Protein AF-A0A934XY94-F1 (afdb_monomer_lite)

Structure (mmCIF, N/CA/C/O backbone):
data_AF-A0A934XY94-F1
#
_entry.id   AF-A0A934XY94-F1
#
loop_
_atom_site.group_PDB
_atom_site.id
_atom_site.type_symbol
_atom_site.label_atom_id
_atom_site.label_alt_id
_atom_site.label_comp_id
_atom_site.label_asym_id
_atom_site.label_entity_id
_atom_site.label_seq_id
_atom_site.pdbx_PDB_ins_code
_atom_site.Cartn_x
_atom_site.Cartn_y
_atom_site.Cartn_z
_atom_site.occupancy
_atom_site.B_iso_or_equiv
_atom_site.auth_seq_id
_atom_site.auth_comp_id
_atom_site.auth_asym_id
_atom_site.auth_atom_id
_atom_site.pdbx_PDB_model_num
ATOM 1 N N . MET A 1 1 ? 2.618 6.831 31.307 1.00 30.91 1 MET A N 1
ATOM 2 C CA . MET A 1 1 ? 2.226 5.485 30.845 1.00 30.91 1 MET A CA 1
ATOM 3 C C . MET A 1 1 ? 1.557 5.634 29.493 1.00 30.91 1 MET A C 1
ATOM 5 O O . MET A 1 1 ? 0.391 6.001 29.457 1.00 30.91 1 MET A O 1
ATOM 9 N N . ALA A 1 2 ? 2.284 5.423 28.401 1.00 33.81 2 ALA A N 1
ATOM 10 C CA . ALA A 1 2 ? 1.682 5.299 27.081 1.00 33.81 2 ALA A CA 1
ATOM 11 C C . ALA A 1 2 ? 1.850 3.840 26.670 1.00 33.81 2 ALA A C 1
ATOM 13 O O . ALA A 1 2 ? 2.819 3.474 26.025 1.00 33.81 2 ALA A O 1
ATOM 14 N N . VAL A 1 3 ? 0.922 2.983 27.099 1.00 37.09 3 VAL A N 1
ATOM 15 C CA . VAL A 1 3 ? 0.791 1.678 26.456 1.00 37.09 3 VAL A CA 1
ATOM 16 C C . VAL A 1 3 ? 0.271 2.017 25.065 1.00 37.09 3 VAL A C 1
ATOM 18 O O . VAL A 1 3 ? -0.919 2.283 24.915 1.00 37.09 3 VAL A O 1
ATOM 21 N N . ALA A 1 4 ? 1.158 2.154 24.078 1.00 46.59 4 ALA A N 1
ATOM 22 C CA . ALA A 1 4 ? 0.755 2.341 22.692 1.00 46.59 4 ALA A CA 1
ATOM 23 C C . ALA A 1 4 ? 0.036 1.052 22.279 1.00 46.59 4 ALA A C 1
ATOM 25 O O . ALA A 1 4 ? 0.611 0.021 21.946 1.00 46.59 4 ALA A O 1
ATOM 26 N N . ALA A 1 5 ? -1.267 1.055 22.501 1.00 55.81 5 ALA A N 1
ATOM 27 C CA . ALA A 1 5 ? -2.017 -0.167 22.503 1.00 55.81 5 ALA A CA 1
ATOM 28 C C . ALA A 1 5 ? -2.301 -0.562 21.061 1.00 55.81 5 ALA A C 1
ATOM 30 O O . ALA A 1 5 ? -2.914 0.185 20.294 1.00 55.81 5 ALA A O 1
ATOM 31 N N . LEU A 1 6 ? -1.796 -1.745 20.714 1.00 59.31 6 LEU A N 1
ATOM 32 C CA . LEU A 1 6 ? -1.949 -2.357 19.405 1.00 59.31 6 LEU A CA 1
ATOM 33 C C . LEU A 1 6 ? -3.412 -2.251 18.947 1.00 59.31 6 LEU A C 1
ATOM 35 O O . LEU A 1 6 ? -4.323 -2.507 19.746 1.00 59.31 6 LEU A O 1
ATOM 39 N N . PRO A 1 7 ? -3.659 -1.868 17.683 1.00 68.38 7 PRO A N 1
ATOM 40 C CA . PRO A 1 7 ? -5.012 -1.687 17.192 1.00 68.38 7 PRO A CA 1
ATOM 41 C C . PRO A 1 7 ? -5.803 -2.987 17.349 1.00 68.38 7 PRO A C 1
ATOM 43 O O . PRO A 1 7 ? -5.347 -4.070 16.970 1.00 68.38 7 PRO A O 1
ATOM 46 N N . ARG A 1 8 ? -7.025 -2.887 17.882 1.00 81.88 8 ARG A N 1
ATOM 47 C CA . ARG A 1 8 ? -7.972 -4.000 17.856 1.00 81.88 8 ARG A CA 1
ATOM 48 C C . ARG A 1 8 ? -8.340 -4.251 16.399 1.00 81.88 8 ARG A C 1
ATOM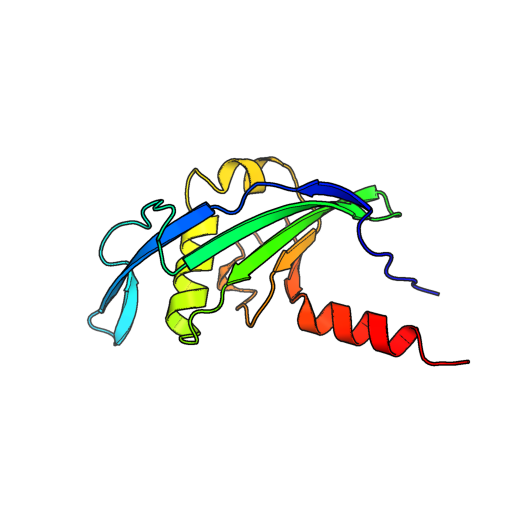 50 O O . ARG A 1 8 ? -8.993 -3.416 15.775 1.00 81.88 8 ARG A O 1
ATOM 57 N N . VAL A 1 9 ? -7.936 -5.406 15.880 1.00 84.19 9 VAL A N 1
ATOM 58 C CA . VAL A 1 9 ? -8.248 -5.826 14.512 1.00 84.19 9 VAL A CA 1
ATOM 59 C C . VAL A 1 9 ? -9.756 -6.015 14.351 1.00 84.19 9 VAL A C 1
ATOM 61 O O . VAL A 1 9 ? -10.394 -6.697 15.151 1.00 84.19 9 VAL A O 1
ATOM 64 N N . GLN A 1 10 ? -10.313 -5.412 13.305 1.00 84.81 10 GLN A N 1
ATOM 65 C CA . GLN A 1 10 ? -11.732 -5.494 12.953 1.00 84.81 10 GLN A CA 1
ATOM 66 C C . GLN A 1 10 ? -11.946 -6.274 11.660 1.00 84.81 10 GLN A C 1
ATOM 68 O O . GLN A 1 10 ? -12.863 -7.086 11.573 1.00 84.81 10 GLN A O 1
ATOM 73 N N . HIS A 1 11 ? -11.096 -6.054 10.659 1.00 84.88 11 HIS A N 1
ATOM 74 C CA . HIS A 1 11 ? -11.196 -6.744 9.382 1.00 84.88 11 HIS A CA 1
ATOM 75 C C . HIS A 1 11 ? -9.812 -6.993 8.791 1.00 84.88 11 HIS A C 1
ATOM 77 O O . HIS A 1 11 ? -8.920 -6.149 8.862 1.00 84.88 11 HIS A O 1
ATOM 83 N N . ILE A 1 12 ? -9.645 -8.167 8.187 1.00 87.06 12 ILE A N 1
ATOM 84 C CA . ILE A 1 12 ? -8.428 -8.563 7.488 1.00 87.06 12 ILE A CA 1
ATOM 85 C C . ILE A 1 12 ? -8.816 -8.920 6.058 1.00 87.06 12 ILE A C 1
ATOM 87 O O . ILE A 1 12 ? -9.514 -9.907 5.831 1.00 87.06 12 ILE A O 1
ATOM 91 N N . ALA A 1 13 ? -8.331 -8.149 5.089 1.00 87.56 13 ALA A N 1
ATOM 92 C CA . ALA A 1 13 ? -8.570 -8.441 3.684 1.00 87.56 13 ALA A CA 1
ATOM 93 C C . ALA A 1 13 ? -7.767 -9.669 3.215 1.00 87.56 13 ALA A C 1
ATOM 95 O O . ALA A 1 13 ? -6.745 -10.047 3.803 1.00 87.56 13 ALA A O 1
ATOM 96 N N . ALA A 1 14 ? -8.215 -10.283 2.119 1.00 88.12 14 ALA A N 1
ATOM 97 C CA . ALA A 1 14 ? -7.398 -11.240 1.382 1.00 88.12 14 ALA A CA 1
ATOM 98 C C . ALA A 1 14 ? -6.200 -10.520 0.725 1.00 88.12 14 ALA A C 1
ATOM 100 O O . ALA A 1 14 ? -6.347 -9.366 0.308 1.00 88.12 14 ALA A O 1
ATOM 101 N N . PRO A 1 15 ? -5.028 -11.170 0.609 1.00 89.56 15 PRO A N 1
ATOM 102 C CA . PRO A 1 15 ? -3.913 -10.630 -0.159 1.00 89.56 15 PRO A CA 1
ATOM 103 C C . PRO A 1 15 ? -4.315 -10.351 -1.608 1.00 89.56 15 PRO A C 1
ATOM 105 O O . PRO A 1 15 ? -5.015 -11.144 -2.239 1.00 89.56 15 PRO A O 1
ATOM 108 N N . ARG A 1 16 ? -3.840 -9.232 -2.147 1.00 91.31 16 ARG A N 1
ATOM 109 C CA . ARG A 1 16 ? -4.022 -8.844 -3.545 1.00 91.31 16 ARG A CA 1
ATOM 110 C C . ARG A 1 16 ? -2.656 -8.724 -4.192 1.00 91.31 16 ARG A C 1
ATOM 112 O O . ARG A 1 16 ? -1.846 -7.921 -3.737 1.00 91.31 16 ARG A O 1
ATOM 119 N N . GLY A 1 17 ? -2.416 -9.533 -5.217 1.00 92.00 17 GLY A N 1
ATOM 120 C CA . GLY A 1 17 ? -1.180 -9.505 -5.990 1.00 92.00 17 GLY A CA 1
ATOM 121 C C . GLY A 1 17 ? -1.222 -8.488 -7.129 1.00 92.00 17 GLY A C 1
ATOM 122 O O . GLY A 1 17 ? -2.296 -8.129 -7.628 1.00 92.00 17 GLY A O 1
ATOM 123 N N . PHE A 1 18 ? -0.043 -8.031 -7.533 1.00 93.44 18 PHE A N 1
ATOM 124 C CA . PHE A 1 18 ? 0.166 -7.028 -8.558 1.00 93.44 18 PHE A CA 1
ATOM 125 C C . PHE A 1 18 ? 1.431 -7.303 -9.366 1.00 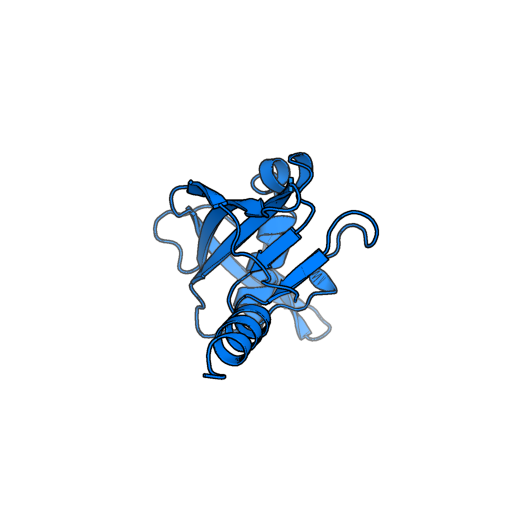93.44 18 PHE A C 1
ATOM 127 O O . PHE A 1 18 ? 2.438 -7.802 -8.860 1.00 93.44 18 PHE A O 1
ATOM 134 N N . VAL A 1 19 ? 1.373 -6.905 -10.632 1.00 94.75 19 VAL A N 1
ATOM 135 C CA . VAL A 1 19 ? 2.516 -6.851 -11.534 1.00 94.75 19 VAL A CA 1
ATOM 136 C C . VAL A 1 19 ? 2.719 -5.415 -12.003 1.00 94.75 19 VAL A C 1
ATOM 138 O O . VAL A 1 19 ? 1.765 -4.690 -12.314 1.00 94.75 19 VAL A O 1
ATOM 141 N N . ALA A 1 20 ? 3.984 -5.019 -12.037 1.00 94.25 20 ALA A N 1
ATOM 142 C CA . ALA A 1 20 ? 4.455 -3.735 -12.512 1.00 94.25 20 ALA A CA 1
ATOM 143 C C . ALA A 1 20 ? 5.615 -3.962 -13.481 1.00 94.25 20 ALA A C 1
ATOM 145 O O . ALA A 1 20 ? 6.407 -4.889 -13.319 1.00 94.25 20 ALA A O 1
ATOM 146 N N . GLU A 1 21 ? 5.683 -3.106 -14.490 1.00 95.50 21 GLU A N 1
ATOM 147 C CA . GLU A 1 21 ? 6.840 -2.968 -15.362 1.00 95.50 21 GLU A CA 1
ATOM 148 C C . GLU A 1 21 ? 7.476 -1.615 -15.052 1.00 95.50 21 GLU A C 1
ATOM 150 O O . GLU A 1 21 ? 6.764 -0.667 -14.713 1.00 95.50 21 GLU A O 1
ATOM 155 N N . PHE A 1 22 ? 8.796 -1.521 -15.173 1.00 95.56 22 PHE A N 1
ATOM 156 C CA . PHE A 1 22 ? 9.552 -0.339 -14.772 1.00 95.56 22 PHE A CA 1
ATOM 157 C C . PHE A 1 22 ? 10.377 0.207 -15.929 1.00 95.56 22 PHE A C 1
ATOM 159 O O . PHE A 1 22 ? 10.849 -0.541 -16.787 1.00 95.56 22 PHE A O 1
ATOM 166 N N . GLU A 1 23 ? 10.580 1.514 -15.922 1.00 96.19 23 GLU A N 1
ATOM 167 C CA . GLU A 1 23 ? 11.528 2.202 -16.788 1.00 96.19 23 GLU A CA 1
ATOM 168 C C . GLU A 1 23 ? 12.195 3.348 -16.025 1.00 96.19 23 GLU A C 1
ATOM 170 O O . GLU A 1 23 ? 11.737 3.737 -14.950 1.00 96.19 23 GLU A O 1
ATOM 175 N N . ARG A 1 24 ? 13.300 3.865 -16.565 1.00 94.69 24 ARG A N 1
ATOM 176 C CA . ARG A 1 24 ? 13.928 5.085 -16.057 1.00 94.69 24 ARG A CA 1
ATOM 177 C C . ARG A 1 24 ? 13.673 6.220 -17.035 1.00 94.69 24 ARG A C 1
ATOM 179 O O . ARG A 1 24 ? 13.786 6.017 -18.244 1.00 94.69 24 ARG A O 1
ATOM 186 N N . ASP A 1 25 ? 13.316 7.386 -16.514 1.00 92.12 25 ASP A N 1
ATOM 187 C CA . ASP A 1 25 ? 13.149 8.584 -17.331 1.00 92.12 25 ASP A CA 1
ATOM 188 C C . ASP A 1 25 ? 14.505 9.155 -17.799 1.00 92.12 25 ASP A C 1
ATOM 190 O O . ASP A 1 25 ? 15.575 8.607 -17.517 1.00 92.12 25 ASP A O 1
ATOM 194 N N . SER A 1 26 ? 14.477 10.277 -18.525 1.00 92.62 26 SER A N 1
ATOM 195 C CA . SER A 1 26 ? 15.691 10.952 -19.006 1.00 92.62 26 SER A CA 1
ATOM 196 C C . SER A 1 26 ? 16.611 11.459 -17.889 1.00 92.62 26 SER A C 1
ATOM 198 O O . SER A 1 26 ? 17.764 11.783 -18.160 1.00 92.62 26 SER A O 1
ATOM 200 N N . GLU A 1 27 ? 16.109 11.547 -16.657 1.00 93.62 27 GLU A N 1
ATOM 201 C CA . GLU A 1 27 ? 16.842 11.974 -15.463 1.00 93.62 27 GLU A CA 1
ATOM 202 C C . GLU A 1 27 ? 17.288 10.773 -14.600 1.00 93.62 27 GLU A C 1
ATOM 204 O O . GLU A 1 27 ? 17.916 10.956 -13.560 1.00 93.62 27 GLU A O 1
ATOM 209 N N . GLY A 1 28 ? 17.006 9.537 -15.032 1.00 90.69 28 GLY A N 1
ATOM 210 C CA . GLY A 1 28 ? 17.384 8.306 -14.338 1.00 90.69 28 GLY A CA 1
ATOM 211 C C . GLY A 1 28 ? 16.434 7.886 -13.212 1.00 90.69 28 GLY A C 1
ATOM 212 O O . GLY A 1 28 ? 16.714 6.895 -12.529 1.00 90.69 28 GLY A O 1
ATOM 213 N N . ARG A 1 29 ? 15.309 8.582 -13.017 1.00 90.50 29 ARG A N 1
ATOM 214 C CA . ARG A 1 29 ? 14.325 8.257 -11.973 1.00 90.50 29 ARG A CA 1
ATOM 215 C C . ARG A 1 29 ? 13.503 7.044 -12.379 1.00 90.50 29 ARG A C 1
ATOM 217 O O . ARG A 1 29 ? 13.067 6.953 -13.526 1.00 90.50 29 ARG A O 1
ATOM 224 N N . LEU A 1 30 ? 13.293 6.117 -11.447 1.00 92.69 30 LEU A N 1
ATOM 225 C CA . LEU A 1 30 ? 12.442 4.953 -11.670 1.00 92.69 30 LEU A CA 1
ATOM 226 C C . LEU A 1 30 ? 10.970 5.377 -11.767 1.00 92.69 30 LEU A C 1
ATOM 228 O O . LEU A 1 30 ? 10.467 6.101 -10.912 1.00 92.69 30 LEU A O 1
ATOM 232 N N . GLN A 1 31 ? 10.269 4.883 -12.783 1.00 93.19 31 GLN A N 1
ATOM 233 C CA . GLN A 1 31 ? 8.831 5.068 -12.954 1.00 93.19 31 GLN A CA 1
ATOM 234 C C . GLN A 1 31 ? 8.168 3.782 -13.453 1.00 93.19 31 GLN A C 1
ATOM 236 O O . GLN A 1 31 ? 8.824 2.882 -13.988 1.00 93.19 31 GLN A O 1
ATOM 241 N N . LEU A 1 32 ? 6.846 3.689 -13.289 1.00 93.00 32 LEU A N 1
ATOM 242 C CA . LEU A 1 32 ? 6.094 2.596 -13.887 1.00 93.00 32 LEU A CA 1
ATOM 243 C C . LEU A 1 32 ? 6.023 2.776 -15.400 1.00 93.00 32 LEU A C 1
ATOM 245 O O . LEU A 1 32 ? 5.597 3.811 -15.910 1.00 93.00 32 LEU A O 1
ATOM 249 N N . LYS A 1 33 ? 6.329 1.704 -16.122 1.00 94.12 33 LYS A N 1
ATOM 250 C CA . LYS A 1 33 ? 6.026 1.582 -17.540 1.00 94.12 33 LYS A CA 1
ATOM 251 C C . LYS A 1 33 ? 4.550 1.212 -17.699 1.00 94.12 33 LYS A C 1
ATOM 253 O O . LYS A 1 33 ? 4.172 0.044 -17.802 1.00 94.12 33 LYS A O 1
ATOM 258 N N . GLY A 1 34 ? 3.690 2.226 -17.682 1.00 91.06 34 GLY A N 1
ATOM 259 C CA . GLY A 1 34 ? 2.237 2.071 -17.738 1.00 91.06 34 GLY A CA 1
ATOM 260 C C . GLY A 1 34 ? 1.591 2.080 -16.352 1.00 91.06 34 GLY A C 1
ATOM 261 O O . GLY A 1 34 ? 1.903 2.927 -15.527 1.00 91.06 34 GLY A O 1
ATOM 262 N N . ARG A 1 35 ? 0.637 1.173 -16.106 1.00 89.94 35 ARG A N 1
ATOM 263 C CA . ARG A 1 35 ? -0.125 1.119 -14.844 1.00 89.94 35 ARG A CA 1
ATOM 264 C C . ARG A 1 35 ? 0.191 -0.134 -14.042 1.00 89.94 35 ARG A C 1
ATOM 266 O O . ARG A 1 35 ? 0.401 -1.194 -14.631 1.00 89.94 35 ARG A O 1
ATOM 273 N N . LEU A 1 36 ? 0.072 -0.032 -12.721 1.00 92.06 36 LEU A N 1
ATOM 274 C CA . LEU A 1 36 ? 0.022 -1.190 -11.834 1.00 92.06 36 LEU A CA 1
ATOM 275 C C . LEU A 1 36 ? -1.190 -2.070 -12.193 1.00 92.06 36 LEU A C 1
ATOM 277 O O . LEU A 1 36 ? -2.331 -1.592 -12.232 1.00 92.06 36 LEU A O 1
ATOM 281 N N . LYS A 1 37 ? -0.957 -3.353 -12.482 1.00 91.88 37 LYS A N 1
ATOM 282 C CA . LYS A 1 37 ? -2.005 -4.313 -12.870 1.00 91.88 37 LYS A CA 1
ATOM 283 C C . LYS A 1 37 ? -2.209 -5.315 -11.741 1.00 91.88 37 LYS A C 1
ATOM 285 O O . LYS A 1 37 ? -1.239 -5.823 -11.192 1.00 91.88 37 LYS A O 1
ATOM 290 N N . GLN A 1 38 ? -3.463 -5.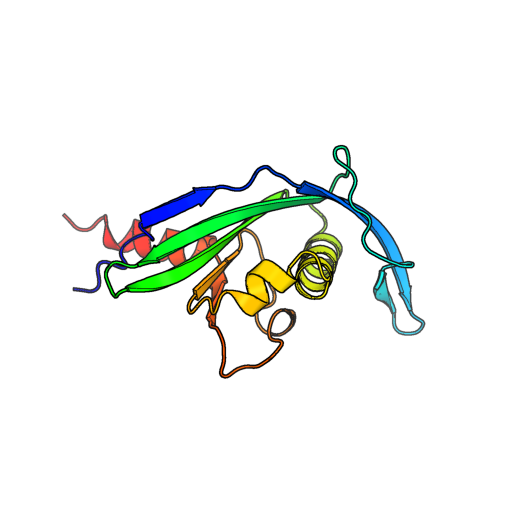603 -11.399 1.00 91.19 38 GLN A N 1
ATOM 291 C CA . GLN A 1 38 ? -3.771 -6.648 -10.425 1.00 91.19 38 GLN A CA 1
ATOM 292 C C . GLN A 1 38 ? -3.544 -8.022 -11.066 1.00 91.19 38 GLN A C 1
ATOM 294 O O . GLN A 1 38 ? -4.080 -8.296 -12.138 1.00 91.19 38 GLN A O 1
ATOM 299 N N . ASP A 1 39 ? -2.774 -8.866 -10.392 1.00 92.88 39 ASP A N 1
ATOM 300 C CA . ASP A 1 39 ? -2.449 -10.227 -10.811 1.00 92.88 39 ASP A CA 1
ATOM 301 C C . ASP A 1 39 ? -2.234 -11.086 -9.561 1.00 92.88 39 ASP A C 1
ATOM 303 O O . ASP A 1 39 ? -1.344 -10.808 -8.762 1.00 92.88 39 ASP A O 1
ATOM 307 N N . SER A 1 40 ? -3.034 -12.137 -9.367 1.00 88.31 40 SER A N 1
ATOM 308 C CA . SER A 1 40 ? -2.930 -13.007 -8.186 1.00 88.31 40 SER A CA 1
ATOM 309 C C . SER A 1 40 ? -1.581 -13.721 -8.050 1.00 88.31 40 SER A C 1
ATOM 311 O O . SER A 1 40 ? -1.241 -14.133 -6.944 1.00 88.31 40 SER A O 1
ATOM 313 N N . ALA A 1 41 ? -0.832 -13.873 -9.144 1.00 88.44 41 ALA A N 1
ATOM 314 C CA . ALA A 1 41 ? 0.503 -14.467 -9.168 1.00 88.44 41 ALA A CA 1
ATOM 315 C C . ALA A 1 41 ? 1.625 -13.415 -9.258 1.00 88.44 41 ALA A C 1
ATOM 317 O O . ALA A 1 41 ? 2.797 -13.774 -9.380 1.00 88.44 41 ALA A O 1
ATOM 318 N N . GLY A 1 42 ? 1.278 -12.126 -9.203 1.00 90.56 42 GLY A N 1
ATOM 319 C CA . GLY A 1 42 ? 2.230 -11.028 -9.283 1.00 90.56 42 GLY A CA 1
ATOM 320 C C . GLY A 1 42 ? 3.267 -11.049 -8.148 1.00 90.56 42 GLY A C 1
ATOM 321 O O . GLY A 1 42 ? 2.963 -11.485 -7.032 1.00 90.56 42 GLY A O 1
ATOM 322 N N . PRO A 1 43 ? 4.505 -10.587 -8.406 1.00 90.69 43 PRO A N 1
ATOM 323 C CA . PRO A 1 43 ? 5.578 -10.615 -7.412 1.00 90.69 43 PRO A CA 1
ATOM 324 C C . PRO A 1 43 ? 5.319 -9.665 -6.235 1.00 90.69 43 PRO A C 1
ATOM 326 O O . PRO A 1 43 ? 5.744 -9.958 -5.115 1.00 90.69 43 PRO A O 1
ATOM 329 N N . PHE A 1 44 ? 4.580 -8.580 -6.477 1.00 91.88 44 PHE A N 1
ATOM 330 C CA . PHE A 1 44 ? 4.150 -7.627 -5.462 1.00 91.88 44 PHE A CA 1
ATOM 331 C C . PHE A 1 44 ? 2.797 -8.058 -4.910 1.00 91.88 44 PHE A C 1
ATOM 333 O O . PHE A 1 44 ? 1.902 -8.409 -5.674 1.00 91.88 44 PHE A O 1
ATOM 340 N N . TRP A 1 45 ? 2.591 -7.996 -3.598 1.00 91.06 45 TRP A N 1
ATOM 341 C CA . TRP A 1 45 ? 1.248 -8.136 -3.043 1.00 91.06 45 TRP A CA 1
ATOM 342 C C . TRP A 1 45 ? 1.060 -7.294 -1.797 1.00 91.06 45 TRP A C 1
ATOM 344 O O . TRP A 1 45 ? 1.997 -7.077 -1.031 1.00 91.06 45 TRP A O 1
ATOM 354 N N . PHE A 1 46 ? -0.187 -6.875 -1.594 1.00 90.50 46 PHE A N 1
ATOM 355 C CA . PHE A 1 46 ? -0.627 -6.102 -0.443 1.00 90.50 46 PHE A CA 1
ATOM 356 C C . PHE A 1 46 ? -1.767 -6.815 0.272 1.00 90.50 46 PHE A C 1
ATOM 358 O O . PHE A 1 46 ? -2.657 -7.393 -0.356 1.00 90.50 46 PHE A O 1
ATOM 365 N N . ARG A 1 47 ? -1.768 -6.746 1.598 1.00 88.88 47 ARG A N 1
ATOM 366 C CA . ARG A 1 47 ? -2.877 -7.155 2.452 1.00 88.88 47 ARG A CA 1
ATOM 367 C C . ARG A 1 47 ? -3.150 -6.047 3.442 1.00 88.88 47 ARG A C 1
ATOM 369 O O . ARG A 1 47 ? -2.245 -5.579 4.122 1.00 88.88 47 ARG A O 1
ATOM 376 N N . THR A 1 48 ? -4.410 -5.662 3.537 1.00 88.19 48 THR A N 1
ATOM 377 C CA . THR A 1 48 ? -4.836 -4.635 4.475 1.00 88.19 48 THR A CA 1
ATOM 378 C C . THR A 1 48 ? -5.464 -5.258 5.711 1.00 88.19 48 THR A C 1
ATOM 380 O O . THR A 1 48 ? -6.198 -6.250 5.632 1.00 88.19 48 THR A O 1
ATOM 383 N N . VAL A 1 49 ? 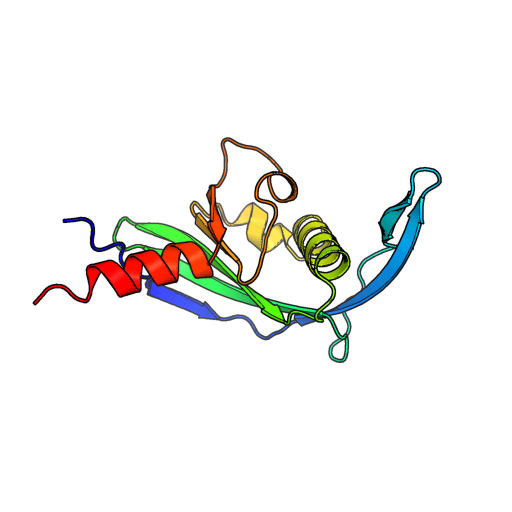-5.179 -4.660 6.860 1.00 86.81 49 VAL A N 1
ATOM 384 C CA . VAL A 1 49 ? -5.848 -4.940 8.127 1.00 86.81 49 VAL A CA 1
ATOM 385 C C . VAL A 1 49 ? -6.386 -3.626 8.655 1.00 86.81 49 VAL A C 1
ATOM 387 O O . VAL A 1 49 ? -5.639 -2.662 8.771 1.00 86.81 49 VAL A O 1
ATOM 390 N N . THR A 1 50 ? -7.672 -3.574 8.970 1.00 86.88 50 THR A N 1
ATOM 391 C CA . THR A 1 50 ? -8.283 -2.396 9.583 1.00 86.88 50 THR A CA 1
ATOM 392 C C . THR A 1 50 ? -8.582 -2.674 11.045 1.00 86.88 50 THR A C 1
ATOM 394 O O . THR A 1 50 ? -8.878 -3.807 11.444 1.00 86.88 50 THR A O 1
ATOM 397 N N . GLY A 1 51 ? -8.504 -1.630 11.856 1.00 86.31 51 GLY A N 1
ATOM 398 C CA . GLY A 1 51 ? -8.768 -1.721 13.278 1.00 86.31 51 GLY A CA 1
ATOM 399 C C . GLY A 1 51 ? -8.974 -0.364 13.920 1.00 86.31 51 GLY A C 1
ATOM 400 O O . GLY A 1 51 ? -9.119 0.658 13.250 1.00 86.31 51 GLY A O 1
ATOM 401 N N . THR A 1 52 ? -8.985 -0.366 15.245 1.00 84.88 52 THR A N 1
ATOM 402 C CA . THR A 1 52 ? -9.112 0.856 16.038 1.00 84.88 52 THR A CA 1
ATOM 403 C C . THR A 1 52 ? -8.185 0.780 17.242 1.00 84.88 52 THR A C 1
ATOM 405 O O . THR A 1 52 ? -8.109 -0.267 17.893 1.00 84.88 52 THR A O 1
ATOM 408 N N . THR A 1 53 ? -7.472 1.861 17.549 1.00 81.88 53 THR A N 1
ATOM 409 C CA . THR A 1 53 ? -6.708 1.961 18.801 1.00 81.88 53 THR A CA 1
ATOM 410 C C . THR A 1 53 ? -7.661 2.051 20.002 1.00 81.88 53 THR A C 1
ATOM 412 O O . THR A 1 53 ? -8.836 2.389 19.833 1.00 81.88 53 THR A O 1
ATOM 415 N N . PRO A 1 54 ? -7.209 1.797 21.241 1.00 77.56 54 PRO A N 1
ATOM 416 C CA . PRO A 1 54 ? -8.058 1.999 22.422 1.00 77.56 54 PRO A CA 1
ATOM 417 C C . PRO A 1 54 ? -8.507 3.439 22.655 1.00 77.56 54 PRO A C 1
ATOM 419 O O . PRO A 1 54 ? -9.504 3.657 23.334 1.00 77.56 54 PRO A O 1
ATOM 422 N N . GLU A 1 55 ? -7.809 4.407 22.064 1.00 81.50 55 GLU A N 1
ATOM 423 C CA . GLU A 1 55 ? -8.203 5.820 22.048 1.00 81.50 55 GLU A CA 1
ATOM 424 C C . GLU A 1 55 ? -9.311 6.113 21.021 1.00 81.50 55 GLU A C 1
ATOM 426 O O . GLU A 1 55 ? -9.789 7.238 20.932 1.00 81.50 55 GLU A O 1
ATOM 431 N N . GLY A 1 56 ? -9.732 5.114 20.239 1.00 82.06 56 GLY A N 1
ATOM 432 C CA . GLY A 1 56 ? -10.794 5.250 19.245 1.00 82.06 56 GLY A CA 1
ATOM 433 C C . GLY A 1 56 ? -10.319 5.673 17.854 1.00 82.06 56 GLY A C 1
ATOM 434 O O . GLY A 1 56 ? -11.159 5.873 16.981 1.00 82.06 56 GLY A O 1
ATOM 435 N N . ARG A 1 57 ? -9.004 5.769 17.611 1.00 81.50 57 ARG A N 1
ATOM 436 C CA . ARG A 1 57 ? -8.457 6.158 16.300 1.00 81.50 57 ARG A CA 1
ATOM 437 C C . ARG A 1 57 ? -8.583 5.017 15.298 1.00 81.50 57 ARG A C 1
ATOM 439 O O . ARG A 1 57 ? -8.138 3.902 15.583 1.00 81.50 57 ARG A O 1
ATOM 446 N N . LYS A 1 58 ? -9.145 5.280 14.119 1.00 82.50 58 LYS A N 1
ATOM 447 C CA . LYS A 1 58 ? -9.233 4.321 13.012 1.00 82.50 58 LYS A CA 1
ATOM 448 C C . LYS A 1 58 ? -7.835 4.055 12.467 1.00 82.50 58 LYS A C 1
ATOM 450 O O . LYS A 1 58 ? -7.072 4.972 12.172 1.00 82.50 58 LYS A O 1
ATOM 455 N N . THR A 1 59 ? -7.495 2.784 12.314 1.00 82.06 59 THR A N 1
ATOM 456 C CA . THR A 1 59 ? -6.158 2.355 11.908 1.00 82.06 59 THR A CA 1
ATOM 457 C C . THR A 1 59 ? -6.219 1.466 10.680 1.00 82.06 59 THR A C 1
ATOM 459 O O . THR A 1 59 ? -7.039 0.547 10.612 1.00 82.06 59 THR A O 1
ATOM 462 N N . LEU A 1 60 ? -5.296 1.695 9.752 1.00 84.69 60 LEU A N 1
ATOM 463 C CA . LEU A 1 60 ? -4.996 0.797 8.650 1.00 84.69 60 LEU A CA 1
ATOM 464 C C . LEU 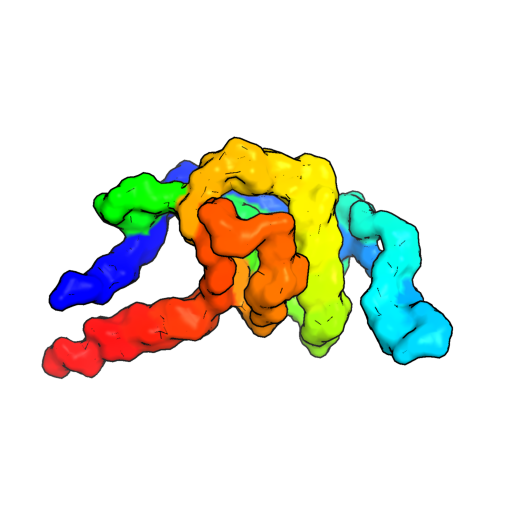A 1 60 ? -3.573 0.266 8.788 1.00 84.69 60 LEU A C 1
ATOM 466 O O . LEU A 1 60 ? -2.631 1.021 8.984 1.00 84.69 60 LEU A O 1
ATOM 470 N N . VAL A 1 61 ? -3.409 -1.035 8.611 1.00 84.56 61 VAL A N 1
ATOM 471 C CA . VAL A 1 61 ? -2.113 -1.678 8.425 1.00 84.56 61 VAL A CA 1
ATOM 472 C C . VAL A 1 61 ? -2.045 -2.185 6.991 1.00 84.56 61 VAL A C 1
ATOM 474 O O . VAL A 1 61 ? -2.913 -2.946 6.560 1.00 84.56 61 VAL A O 1
ATOM 477 N N . VAL A 1 62 ? -1.020 -1.777 6.250 1.00 86.94 62 VAL A N 1
ATOM 478 C CA . VAL A 1 62 ? -0.691 -2.278 4.916 1.00 86.94 62 VAL A CA 1
ATOM 479 C C . VAL A 1 62 ? 0.502 -3.213 5.050 1.00 86.94 62 VAL A C 1
ATOM 481 O O . VAL A 1 62 ? 1.639 -2.797 5.254 1.00 86.94 62 VAL A O 1
ATOM 484 N N . TRP A 1 63 ? 0.227 -4.506 4.945 1.00 88.25 63 TRP A N 1
ATOM 485 C CA . TRP A 1 63 ? 1.250 -5.535 4.897 1.00 88.25 63 TRP A CA 1
ATOM 486 C C . TRP A 1 63 ? 1.615 -5.829 3.444 1.00 88.25 63 TRP A C 1
ATOM 488 O O . TRP A 1 63 ? 0.720 -6.048 2.623 1.00 88.25 63 TRP A O 1
ATOM 498 N N . ARG A 1 64 ? 2.907 -5.875 3.125 1.00 88.44 64 ARG A N 1
ATOM 499 C CA . ARG A 1 64 ? 3.426 -6.168 1.788 1.00 88.44 64 ARG A CA 1
ATOM 500 C C . ARG A 1 64 ? 4.503 -7.243 1.815 1.00 88.44 64 ARG A C 1
ATOM 502 O O . ARG A 1 64 ? 5.149 -7.502 2.831 1.00 88.44 64 ARG A O 1
ATOM 509 N N . LYS A 1 65 ? 4.709 -7.871 0.662 1.00 85.88 65 LYS A N 1
ATOM 510 C CA . LYS A 1 65 ? 5.921 -8.652 0.407 1.00 85.88 65 LYS A CA 1
ATOM 511 C C . LYS A 1 65 ? 6.959 -7.758 -0.241 1.00 85.88 65 LYS A C 1
ATOM 513 O O . LYS A 1 65 ? 6.685 -7.167 -1.279 1.00 85.88 65 LYS A O 1
ATOM 518 N N . LEU A 1 66 ? 8.132 -7.715 0.378 1.00 83.94 66 LEU A N 1
ATOM 519 C CA . LEU A 1 66 ? 9.313 -7.073 -0.178 1.00 83.94 66 LEU A CA 1
ATOM 520 C C . LEU A 1 66 ? 9.936 -8.004 -1.215 1.00 83.94 66 LEU A C 1
ATOM 522 O O . LEU A 1 66 ? 10.061 -9.213 -0.984 1.00 83.94 66 LEU A O 1
ATOM 526 N N . THR A 1 67 ? 10.285 -7.448 -2.367 1.00 86.88 67 THR A N 1
ATOM 527 C CA . THR A 1 67 ? 10.934 -8.184 -3.457 1.00 86.88 67 THR A CA 1
ATOM 528 C C . THR A 1 67 ? 12.452 -8.216 -3.308 1.00 86.88 67 THR A C 1
ATOM 530 O O . THR A 1 67 ? 13.104 -9.027 -3.962 1.00 86.88 67 THR A O 1
ATOM 533 N N . GLY A 1 68 ? 12.998 -7.393 -2.407 1.00 86.25 68 GLY A N 1
ATOM 534 C CA . GLY A 1 68 ? 14.437 -7.187 -2.250 1.00 86.25 68 GLY A CA 1
ATOM 535 C C . GLY A 1 68 ? 14.967 -6.017 -3.080 1.00 86.25 68 GLY A C 1
ATOM 536 O O . GLY A 1 68 ? 16.154 -5.726 -2.995 1.00 86.25 68 GLY A O 1
ATOM 537 N N . GLU A 1 69 ? 14.092 -5.328 -3.821 1.00 89.19 69 GLU A N 1
ATOM 538 C CA . GLU A 1 69 ? 14.389 -4.140 -4.623 1.00 89.19 69 GLU A CA 1
ATOM 539 C C . GLU A 1 69 ? 13.642 -2.922 -4.035 1.00 89.19 69 GLU A C 1
ATOM 541 O O . GLU A 1 69 ? 12.513 -2.634 -4.447 1.00 89.19 69 GLU A O 1
ATOM 546 N N . PRO A 1 70 ? 14.232 -2.185 -3.071 1.00 86.69 70 PRO A N 1
ATOM 547 C CA . PRO A 1 70 ? 13.515 -1.162 -2.301 1.00 86.69 70 PRO A CA 1
ATOM 548 C C . PRO A 1 70 ? 12.910 -0.033 -3.147 1.00 86.69 70 PRO A C 1
ATOM 550 O O . PRO A 1 70 ? 11.797 0.410 -2.876 1.00 86.69 70 PRO A O 1
ATOM 553 N N . GLU A 1 71 ? 13.610 0.411 -4.201 1.00 88.12 71 GLU A N 1
ATOM 554 C CA . GLU A 1 71 ? 13.127 1.462 -5.118 1.00 88.12 71 GLU A CA 1
ATOM 555 C C . GLU A 1 71 ? 11.842 1.015 -5.843 1.00 88.12 71 GLU A C 1
ATOM 557 O O . GLU A 1 71 ? 10.888 1.782 -5.963 1.00 88.12 71 GLU A O 1
ATOM 562 N N . GLN A 1 72 ? 11.775 -0.256 -6.264 1.00 91.81 72 GLN A N 1
ATOM 563 C CA . GLN A 1 72 ? 10.590 -0.834 -6.906 1.00 91.81 72 GLN A CA 1
ATOM 564 C C . GLN A 1 72 ? 9.463 -1.074 -5.898 1.00 91.81 72 GLN A C 1
ATOM 566 O O . GLN A 1 72 ? 8.309 -0.746 -6.178 1.00 91.81 72 GLN A O 1
ATOM 571 N N . ASP A 1 73 ? 9.786 -1.620 -4.722 1.00 89.56 73 ASP A N 1
ATOM 572 C CA . ASP A 1 73 ? 8.813 -1.906 -3.664 1.00 89.56 73 ASP A CA 1
ATOM 573 C C . ASP A 1 73 ? 8.103 -0.628 -3.181 1.00 89.56 73 ASP A C 1
ATOM 575 O O . ASP A 1 73 ? 6.899 -0.657 -2.894 1.00 89.56 73 ASP A O 1
ATOM 579 N N . ASN A 1 74 ? 8.824 0.496 -3.114 1.00 88.00 74 ASN A N 1
ATOM 580 C CA . ASN A 1 74 ? 8.277 1.796 -2.719 1.00 88.00 74 ASN A CA 1
ATOM 581 C C . ASN A 1 74 ? 7.445 2.432 -3.825 1.00 88.00 74 ASN A C 1
ATOM 583 O O . ASN A 1 74 ? 6.295 2.792 -3.572 1.00 88.00 74 ASN A O 1
ATOM 587 N N . LEU A 1 75 ? 7.945 2.439 -5.061 1.00 89.75 75 LEU A N 1
ATOM 588 C CA . LEU A 1 75 ? 7.188 2.949 -6.200 1.00 89.75 75 LEU A CA 1
ATOM 589 C C . LEU A 1 75 ? 5.856 2.199 -6.382 1.00 89.75 75 LEU A C 1
ATOM 591 O O . LEU A 1 75 ? 4.810 2.802 -6.620 1.00 89.75 75 LEU A O 1
ATOM 595 N N . VAL A 1 76 ? 5.858 0.870 -6.231 1.00 91.25 76 VAL A N 1
ATOM 596 C CA . VAL A 1 76 ? 4.629 0.067 -6.325 1.00 91.25 76 VAL A CA 1
ATOM 597 C C . VAL A 1 76 ? 3.664 0.370 -5.178 1.00 91.25 76 VAL A C 1
ATOM 599 O O . VAL A 1 76 ? 2.453 0.418 -5.407 1.00 91.25 76 VAL A O 1
ATOM 602 N N . LEU A 1 77 ? 4.168 0.591 -3.960 1.00 88.44 77 LEU A N 1
ATOM 603 C CA . LEU A 1 77 ? 3.348 0.988 -2.815 1.00 88.44 77 LEU A CA 1
ATOM 604 C C . LEU A 1 77 ? 2.680 2.350 -3.055 1.00 88.44 77 LEU A C 1
ATOM 606 O O . LEU A 1 77 ? 1.467 2.472 -2.879 1.00 88.44 77 LEU A O 1
ATOM 610 N N . GLU A 1 78 ? 3.437 3.355 -3.492 1.00 85.44 78 GLU A N 1
ATOM 611 C CA . GLU A 1 78 ? 2.907 4.684 -3.810 1.00 85.44 78 GLU A CA 1
ATOM 612 C C . GLU A 1 78 ? 1.813 4.625 -4.876 1.00 85.44 78 GLU A C 1
ATOM 614 O O . GLU A 1 78 ? 0.728 5.194 -4.717 1.00 85.44 78 GLU A O 1
ATOM 619 N N . GLU A 1 79 ? 2.080 3.910 -5.967 1.00 87.81 79 GLU A N 1
ATOM 620 C CA . GLU A 1 79 ? 1.133 3.766 -7.065 1.00 87.81 79 GLU A CA 1
ATOM 621 C C . GLU A 1 79 ? -0.109 2.996 -6.621 1.00 87.81 79 GLU A C 1
ATOM 623 O O . GLU A 1 79 ? -1.232 3.386 -6.955 1.00 87.81 79 GLU A O 1
ATOM 628 N N . TRP A 1 80 ? 0.050 1.972 -5.777 1.00 87.19 80 TRP A N 1
ATOM 629 C CA . TRP A 1 80 ? -1.075 1.281 -5.154 1.00 87.19 80 TRP A CA 1
ATOM 630 C C . TRP A 1 80 ? -1.955 2.250 -4.356 1.00 87.19 80 TRP A C 1
ATOM 632 O O . TRP A 1 80 ? -3.169 2.270 -4.592 1.00 87.19 80 TRP A O 1
ATOM 642 N N . PHE A 1 81 ? -1.361 3.110 -3.517 1.00 81.75 81 PHE A N 1
ATOM 643 C CA . PHE A 1 81 ? -2.081 4.153 -2.778 1.00 81.75 81 PHE A CA 1
ATOM 644 C C . PHE A 1 81 ? -2.781 5.157 -3.702 1.00 81.75 81 PHE A C 1
ATOM 646 O O . PHE A 1 81 ? -3.882 5.608 -3.386 1.00 81.75 81 PHE A O 1
ATOM 653 N N . LYS A 1 82 ? -2.184 5.500 -4.851 1.00 78.62 82 LYS A N 1
ATOM 654 C CA . LYS A 1 82 ? -2.773 6.409 -5.850 1.00 78.62 82 LYS A CA 1
ATOM 655 C C . LYS A 1 82 ? -3.952 5.792 -6.609 1.00 78.62 82 LYS A C 1
ATOM 657 O O . LYS A 1 82 ? -4.850 6.522 -7.035 1.00 78.62 82 LYS A O 1
ATOM 662 N N . THR A 1 83 ? -3.991 4.470 -6.778 1.00 72.94 83 THR A N 1
ATOM 663 C CA . THR A 1 83 ? -5.040 3.805 -7.568 1.00 72.94 83 THR A CA 1
ATOM 664 C C . THR A 1 83 ? -6.421 3.815 -6.902 1.00 72.94 83 THR A C 1
ATOM 666 O O . THR A 1 83 ? -6.548 3.741 -5.683 1.00 72.94 83 THR A O 1
ATOM 669 N N . LYS A 1 84 ? -7.483 3.737 -7.728 1.00 60.50 84 LYS A N 1
ATOM 670 C CA . LYS A 1 84 ? -8.898 3.479 -7.345 1.00 60.50 84 LYS A CA 1
ATOM 671 C C . LYS A 1 84 ? -9.094 2.315 -6.364 1.00 60.50 84 LYS A C 1
ATOM 673 O O . LYS A 1 84 ? -10.096 2.265 -5.665 1.00 60.50 84 LYS A O 1
ATOM 678 N N . GLN A 1 85 ? -8.142 1.389 -6.286 1.00 60.22 85 GLN A N 1
ATOM 679 C CA . GLN A 1 85 ? -8.210 0.224 -5.406 1.00 60.22 85 GLN A CA 1
ATOM 680 C C . GLN A 1 85 ? -7.870 0.571 -3.950 1.00 60.22 85 GLN A C 1
ATOM 682 O O . GLN A 1 85 ? -8.400 -0.073 -3.047 1.00 60.22 85 GLN A O 1
ATOM 687 N N . ALA A 1 86 ? -7.067 1.615 -3.733 1.00 58.44 86 ALA A N 1
ATOM 688 C CA . ALA A 1 86 ? -6.833 2.233 -2.434 1.00 58.44 86 ALA A CA 1
ATOM 689 C C . ALA A 1 86 ? -7.821 3.374 -2.134 1.00 58.44 86 ALA A C 1
ATOM 691 O O . ALA A 1 86 ? -7.758 3.958 -1.059 1.00 58.44 86 ALA A O 1
ATOM 692 N N . TYR A 1 87 ? -8.778 3.689 -3.022 1.00 51.38 87 TYR A N 1
ATOM 693 C CA . TYR A 1 87 ? -9.794 4.702 -2.700 1.00 51.38 87 TYR A CA 1
ATOM 694 C C . TYR A 1 87 ? -10.675 4.263 -1.542 1.00 51.38 87 TYR A C 1
ATOM 696 O O . TYR A 1 87 ? -11.004 5.112 -0.737 1.00 51.38 87 TYR A O 1
ATOM 704 N N . SER A 1 88 ? -10.965 2.965 -1.375 1.00 55.31 88 SER A N 1
ATOM 705 C CA . SER A 1 88 ? -11.618 2.515 -0.141 1.00 55.31 88 SER A CA 1
ATOM 706 C C . SER A 1 88 ? -10.794 2.951 1.068 1.00 55.31 88 SER A C 1
ATOM 708 O O . SER A 1 88 ? -11.370 3.497 1.986 1.00 55.31 88 SER A O 1
ATOM 710 N N . VAL A 1 89 ? -9.464 2.815 1.023 1.00 54.75 89 VAL A N 1
ATOM 711 C CA . VAL A 1 89 ? -8.545 3.223 2.094 1.00 54.75 89 VAL A CA 1
ATOM 712 C C . VAL A 1 89 ? -8.522 4.738 2.323 1.00 54.75 89 VAL A C 1
ATOM 714 O O . VAL A 1 89 ? -8.627 5.178 3.461 1.00 54.75 89 VAL A O 1
ATOM 717 N N . ARG A 1 90 ? -8.424 5.537 1.258 1.00 53.78 90 ARG A N 1
ATOM 718 C CA . ARG A 1 90 ? -8.419 7.007 1.343 1.00 53.78 90 ARG A CA 1
ATOM 719 C C . ARG A 1 90 ? -9.763 7.591 1.791 1.00 53.78 90 ARG A C 1
ATOM 721 O O . ARG A 1 90 ? -9.780 8.624 2.440 1.00 53.78 90 ARG A O 1
ATOM 728 N N . ASP A 1 91 ? -10.864 6.923 1.461 1.00 54.72 91 ASP A N 1
ATOM 729 C CA . ASP A 1 91 ? -12.234 7.337 1.785 1.00 54.72 91 ASP A CA 1
ATOM 730 C C . ASP A 1 91 ? -12.664 6.874 3.197 1.00 54.72 91 ASP A C 1
ATOM 732 O O . ASP A 1 91 ? -13.622 7.403 3.745 1.00 54.72 91 ASP A O 1
ATOM 736 N N . THR A 1 92 ? -11.947 5.927 3.840 1.00 57.56 92 THR A N 1
ATOM 737 C CA . THR A 1 92 ? -12.340 5.407 5.176 1.00 57.56 92 THR A CA 1
ATOM 738 C C . THR A 1 92 ? -11.968 6.323 6.359 1.00 57.56 92 THR A C 1
ATOM 740 O O . THR A 1 92 ? -12.282 5.977 7.502 1.00 57.56 92 THR A O 1
ATOM 743 N N . GLU A 1 93 ? -11.327 7.475 6.128 1.00 64.94 93 GLU A N 1
ATOM 744 C CA . GLU A 1 93 ? -10.839 8.386 7.185 1.00 64.94 93 GLU A CA 1
ATOM 745 C C . GLU A 1 93 ? -9.945 7.659 8.216 1.00 64.94 93 GLU A C 1
ATOM 747 O O . GLU A 1 93 ? -10.271 7.587 9.400 1.00 64.94 93 GLU A O 1
ATOM 752 N N . PHE A 1 94 ? -8.848 7.026 7.786 1.00 72.44 94 PHE A N 1
ATOM 753 C CA . PHE A 1 94 ? -7.907 6.425 8.740 1.00 72.44 94 PHE A CA 1
ATOM 754 C C . PHE A 1 94 ? -7.027 7.495 9.385 1.00 72.44 94 PHE A C 1
ATOM 756 O O . PHE A 1 94 ? -6.275 8.172 8.694 1.00 72.44 94 PHE A O 1
ATOM 763 N N . ASP A 1 95 ? -7.050 7.573 10.714 1.00 72.44 95 ASP A N 1
ATOM 764 C CA . ASP A 1 95 ? -6.206 8.491 11.485 1.00 72.44 95 ASP A CA 1
ATOM 765 C C . ASP A 1 95 ? -4.733 8.051 11.520 1.00 72.44 95 ASP A C 1
ATOM 767 O O . ASP A 1 95 ? -3.843 8.859 11.795 1.00 72.44 95 ASP A O 1
ATOM 771 N N . LEU A 1 96 ? -4.485 6.748 11.338 1.00 75.56 96 LEU A N 1
ATOM 772 C CA . LEU A 1 96 ? -3.176 6.100 11.443 1.00 75.56 96 LEU A CA 1
ATOM 773 C C . LEU A 1 96 ? -3.007 5.048 10.349 1.00 75.56 96 LEU A C 1
ATOM 775 O O . LEU A 1 96 ? -3.830 4.132 10.244 1.00 75.56 96 LEU A O 1
ATOM 779 N N . ILE A 1 97 ? -1.914 5.135 9.587 1.00 79.38 97 ILE A N 1
ATOM 780 C CA . ILE A 1 97 ? -1.540 4.112 8.606 1.00 79.38 97 ILE A CA 1
ATOM 781 C C . ILE A 1 97 ? -0.160 3.551 8.942 1.00 79.38 97 ILE A C 1
ATOM 783 O O . ILE A 1 97 ? 0.841 4.263 8.969 1.00 79.38 97 ILE A O 1
ATOM 787 N N . TYR A 1 98 ? -0.121 2.245 9.164 1.00 78.50 98 TYR A N 1
ATOM 788 C CA . TYR A 1 98 ? 1.086 1.469 9.390 1.00 78.50 98 TYR A CA 1
ATOM 789 C C . TYR A 1 98 ? 1.461 0.695 8.130 1.00 78.50 98 TYR A C 1
ATOM 791 O O . TYR A 1 98 ? 0.600 0.045 7.537 1.00 78.50 98 TYR A O 1
ATOM 799 N N . VAL A 1 99 ? 2.732 0.706 7.736 1.00 82.88 99 VAL A N 1
ATOM 800 C CA . VAL A 1 99 ? 3.230 -0.077 6.590 1.00 82.88 99 VAL A CA 1
ATOM 801 C C . VAL A 1 99 ? 4.500 -0.838 6.983 1.00 82.88 99 VAL A C 1
ATOM 803 O O . VAL A 1 99 ? 5.310 -0.323 7.753 1.00 82.88 99 VAL A O 1
ATOM 806 N N . ASN A 1 100 ? 4.668 -2.079 6.513 1.00 78.50 100 ASN A N 1
ATOM 807 C CA . ASN A 1 100 ? 5.879 -2.870 6.788 1.00 78.50 100 ASN A CA 1
ATOM 808 C C . ASN A 1 100 ? 6.986 -2.634 5.735 1.00 78.50 100 ASN A C 1
ATOM 810 O O . ASN A 1 100 ? 6.691 -2.440 4.550 1.00 78.50 100 ASN A O 1
ATOM 814 N N . GLY A 1 101 ? 8.254 -2.729 6.150 1.00 68.88 101 GLY A N 1
ATOM 815 C CA . GLY A 1 101 ? 9.427 -2.425 5.327 1.00 68.88 101 GLY A CA 1
ATOM 816 C C . GLY A 1 101 ? 9.726 -0.928 5.276 1.00 68.88 101 GLY A C 1
ATOM 817 O O . GLY A 1 101 ? 8.892 -0.120 5.680 1.00 68.88 101 GLY A O 1
ATOM 818 N N . ASP A 1 102 ? 10.870 -0.557 4.706 1.00 64.81 102 ASP A N 1
ATOM 819 C CA . ASP A 1 102 ? 11.260 0.841 4.497 1.00 64.81 102 ASP A CA 1
ATOM 820 C C . ASP A 1 102 ? 10.227 1.583 3.648 1.00 64.81 102 ASP A C 1
ATOM 822 O O . ASP A 1 102 ? 9.956 1.186 2.520 1.00 64.81 102 ASP A O 1
ATOM 826 N N . ASN A 1 103 ? 9.660 2.677 4.148 1.00 64.31 103 ASN A N 1
ATOM 827 C CA . ASN A 1 103 ? 8.768 3.534 3.368 1.00 64.31 103 ASN A CA 1
ATOM 828 C C . ASN A 1 103 ? 9.293 4.958 3.435 1.00 64.31 103 ASN A C 1
ATOM 830 O O . ASN A 1 103 ? 9.744 5.385 4.495 1.00 64.31 103 ASN A O 1
ATOM 834 N N . THR A 1 104 ? 9.164 5.720 2.354 1.00 56.38 104 THR A N 1
ATOM 835 C CA . THR A 1 104 ? 9.399 7.163 2.394 1.00 56.38 104 THR A CA 1
ATOM 836 C C . THR A 1 104 ? 8.097 7.847 2.835 1.00 56.38 104 THR A C 1
ATOM 838 O O . THR A 1 104 ? 7.151 7.931 2.047 1.00 56.38 104 THR A O 1
ATOM 841 N N . PRO A 1 105 ? 7.981 8.377 4.070 1.00 49.78 105 PRO A N 1
ATOM 842 C CA . PRO A 1 105 ? 6.713 8.932 4.557 1.00 49.78 105 PRO A CA 1
ATOM 843 C C . PRO A 1 105 ? 6.261 10.167 3.761 1.00 49.78 105 PRO A C 1
ATOM 845 O O . PRO A 1 105 ? 5.078 10.494 3.732 1.00 49.78 105 PRO A O 1
ATOM 848 N N . GLY A 1 106 ? 7.204 10.863 3.114 1.00 51.28 106 GLY A N 1
ATOM 849 C CA . GLY A 1 106 ? 6.940 12.022 2.259 1.00 51.28 106 GLY A CA 1
ATOM 850 C C . GLY A 1 106 ? 6.224 11.693 0.946 1.00 51.28 106 GLY A C 1
ATOM 851 O O . GLY A 1 106 ? 5.453 12.517 0.472 1.00 51.28 106 GLY A O 1
ATOM 852 N N . GLU A 1 107 ? 6.427 10.497 0.392 1.00 51.47 107 GLU A N 1
ATOM 853 C CA . GLU A 1 107 ? 5.887 10.088 -0.918 1.00 51.47 107 GLU A CA 1
ATOM 854 C C . GLU A 1 107 ? 4.460 9.523 -0.816 1.00 51.47 107 GLU A C 1
ATOM 856 O O . GLU A 1 107 ? 3.660 9.597 -1.748 1.00 51.47 107 GLU A O 1
ATOM 861 N N . LEU A 1 108 ? 4.095 9.027 0.369 1.00 54.34 108 LEU A N 1
ATOM 862 C CA . LEU A 1 108 ? 2.754 8.523 0.667 1.00 54.34 108 LEU A CA 1
ATOM 863 C C . LEU A 1 108 ? 1.759 9.640 1.018 1.00 54.34 108 LEU A C 1
ATOM 865 O O . LEU A 1 108 ? 0.549 9.416 0.993 1.00 54.34 108 LEU A O 1
ATOM 869 N N . ARG A 1 109 ? 2.246 10.851 1.310 1.00 52.31 109 ARG A N 1
ATOM 870 C CA . ARG A 1 109 ? 1.433 12.006 1.707 1.00 52.31 109 ARG A CA 1
ATOM 871 C C . ARG A 1 109 ? 0.705 12.612 0.511 1.00 52.31 109 ARG A C 1
ATOM 873 O O . ARG A 1 109 ? 1.279 13.330 -0.296 1.00 52.31 109 ARG A O 1
ATOM 880 N N . VAL A 1 110 ? -0.596 12.355 0.439 1.00 48.78 110 VAL A N 1
ATOM 881 C CA . VAL A 1 110 ? -1.509 13.063 -0.478 1.00 48.78 110 VAL A CA 1
ATOM 882 C C . VAL A 1 110 ? -1.904 14.421 0.095 1.00 48.78 110 VAL A C 1
ATOM 884 O O . VAL A 1 110 ? -2.146 15.353 -0.662 1.00 48.78 110 VAL A O 1
ATOM 887 N N . ASP A 1 111 ? -1.944 14.524 1.424 1.00 46.09 111 ASP A N 1
ATOM 888 C CA . ASP A 1 111 ? -2.266 15.728 2.179 1.00 46.09 111 ASP A CA 1
ATOM 889 C C . ASP A 1 111 ? -1.698 15.560 3.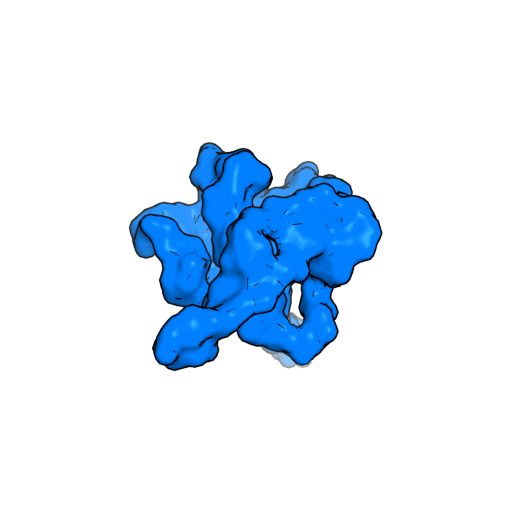616 1.00 46.09 111 ASP A C 1
ATOM 891 O O . ASP A 1 111 ? -1.902 14.511 4.237 1.00 46.09 111 ASP A O 1
ATOM 895 N N . PRO A 1 112 ? -0.889 16.510 4.121 1.00 44.41 112 PRO A N 1
ATOM 896 C CA . PRO A 1 112 ? -0.222 16.401 5.419 1.00 44.41 112 PRO A CA 1
ATOM 897 C C . PRO A 1 112 ? -1.144 16.610 6.634 1.00 44.41 112 PRO A C 1
ATOM 899 O O . PRO A 1 112 ? -0.709 16.309 7.745 1.00 44.41 112 PRO A O 1
ATOM 902 N N . GLU A 1 113 ? -2.379 17.093 6.456 1.00 47.31 113 GLU A N 1
ATOM 903 C CA . GLU A 1 113 ? -3.344 17.332 7.542 1.00 47.31 113 GLU A CA 1
ATOM 904 C C . GLU A 1 113 ? -4.298 16.147 7.785 1.00 47.31 113 GLU A C 1
ATOM 906 O O . GLU A 1 113 ? -5.031 16.149 8.772 1.00 47.31 113 GLU A O 1
ATOM 911 N N . THR A 1 114 ? -4.293 15.114 6.931 1.00 50.34 114 THR A N 1
ATOM 912 C CA . THR A 1 114 ? -5.327 14.056 6.962 1.00 50.34 114 THR A CA 1
ATOM 913 C C . THR A 1 114 ? -4.904 12.723 7.582 1.00 50.34 114 THR A C 1
ATOM 915 O O . THR A 1 114 ? -5.785 11.998 8.035 1.00 50.34 114 THR A O 1
ATOM 918 N N . TRP A 1 115 ? -3.615 12.352 7.618 1.00 54.03 115 TRP A N 1
ATOM 919 C CA . TRP A 1 115 ? -3.184 11.066 8.204 1.00 54.03 115 TRP A CA 1
ATOM 920 C C . TRP A 1 115 ? -1.675 10.974 8.489 1.00 54.03 115 TRP A C 1
ATOM 922 O O . TRP A 1 115 ? -0.839 11.520 7.767 1.00 54.03 115 TRP A O 1
ATOM 932 N N . GLU A 1 116 ? -1.318 10.233 9.543 1.00 59.91 116 GLU A N 1
ATOM 933 C CA . GLU A 1 116 ? 0.068 9.972 9.951 1.00 59.91 116 GLU A CA 1
ATOM 934 C C . GLU A 1 116 ? 0.519 8.575 9.486 1.00 59.91 116 GLU A C 1
ATOM 936 O O . GLU A 1 116 ? -0.119 7.567 9.809 1.00 59.91 116 GLU A O 1
ATOM 941 N N . VAL A 1 117 ? 1.623 8.515 8.729 1.00 61.00 117 VAL A N 1
ATOM 942 C CA . VAL A 1 117 ? 2.250 7.261 8.276 1.00 61.00 117 VAL A CA 1
ATOM 943 C C . VAL A 1 117 ? 3.365 6.869 9.222 1.00 61.00 117 VAL A C 1
ATOM 945 O O . VAL A 1 117 ? 4.264 7.671 9.471 1.00 61.00 117 VAL A O 1
ATOM 948 N N . ARG A 1 118 ? 3.337 5.624 9.697 1.00 63.94 118 ARG A N 1
ATOM 949 C CA . ARG A 1 118 ? 4.389 5.067 10.548 1.00 63.94 118 ARG A CA 1
ATOM 950 C C . ARG A 1 118 ? 4.903 3.743 10.002 1.00 63.94 118 ARG A C 1
ATOM 952 O O . ARG A 1 118 ? 4.123 2.896 9.559 1.00 63.94 118 ARG A O 1
ATOM 959 N N . SER A 1 119 ? 6.214 3.546 10.065 1.00 58.97 119 SER A N 1
ATOM 960 C CA . SER A 1 119 ? 6.812 2.241 9.793 1.00 58.97 119 SER A CA 1
ATOM 961 C C . SER A 1 119 ? 6.477 1.278 10.926 1.00 58.97 119 SER A C 1
ATOM 963 O O . SER A 1 119 ? 6.673 1.588 12.102 1.00 58.97 119 SER A O 1
ATOM 965 N N . ILE A 1 120 ? 5.984 0.089 10.573 1.00 59.38 120 ILE A N 1
ATOM 966 C CA . ILE A 1 120 ? 5.674 -0.960 11.553 1.00 59.38 120 ILE A CA 1
ATOM 967 C C . ILE A 1 120 ? 6.922 -1.337 12.345 1.00 59.38 120 ILE A C 1
ATOM 969 O O . ILE A 1 120 ? 6.815 -1.560 13.539 1.00 59.38 120 ILE A O 1
ATOM 973 N N . GLU A 1 121 ? 8.093 -1.390 11.715 1.00 57.81 121 GLU A N 1
ATOM 974 C CA . GLU A 1 121 ? 9.338 -1.817 12.366 1.00 57.81 121 GLU A CA 1
ATOM 975 C C . GLU A 1 121 ? 9.804 -0.843 13.455 1.00 57.81 121 GLU A C 1
ATOM 977 O O . GLU A 1 121 ? 10.209 -1.277 14.532 1.00 57.81 121 GLU A O 1
ATOM 982 N N . GLU A 1 122 ? 9.672 0.465 13.226 1.00 55.38 122 GLU A N 1
ATOM 983 C CA . GLU A 1 122 ? 10.040 1.485 14.214 1.00 55.38 122 GLU A CA 1
ATOM 984 C C . GLU A 1 122 ? 9.082 1.486 15.417 1.00 55.38 122 GLU A C 1
ATOM 986 O O . GLU A 1 122 ? 9.528 1.497 16.568 1.00 55.38 122 GLU A O 1
ATOM 991 N N . ASP A 1 123 ? 7.767 1.400 15.184 1.00 54.44 123 ASP A N 1
ATOM 992 C CA . ASP A 1 123 ? 6.787 1.341 16.278 1.00 54.44 123 ASP A CA 1
ATOM 993 C C . ASP A 1 123 ? 6.783 -0.030 16.981 1.00 54.44 123 ASP A C 1
ATOM 995 O O . ASP A 1 123 ? 6.621 -0.090 18.199 1.00 54.44 123 ASP A O 1
ATOM 999 N N . PHE A 1 124 ? 7.033 -1.130 16.263 1.00 54.78 124 PHE A N 1
ATOM 1000 C CA . PHE A 1 124 ? 7.161 -2.467 16.851 1.00 54.78 124 PHE A CA 1
ATOM 1001 C C . PHE A 1 124 ? 8.390 -2.557 17.759 1.00 54.78 124 PHE A C 1
ATOM 1003 O O . PHE A 1 124 ? 8.275 -3.068 18.868 1.00 54.78 124 PHE A O 1
ATOM 1010 N N . HIS A 1 125 ? 9.546 -2.011 17.363 1.00 47.59 125 HIS A N 1
ATOM 1011 C CA . HIS A 1 125 ? 10.721 -1.967 18.240 1.00 47.59 125 HIS A CA 1
ATOM 1012 C C . HIS A 1 125 ? 10.507 -1.093 19.477 1.00 47.59 125 HIS A C 1
ATOM 1014 O O . HIS A 1 125 ? 10.890 -1.504 20.574 1.00 47.59 125 HIS A O 1
ATOM 1020 N N . ARG A 1 126 ? 9.837 0.060 19.347 1.00 52.44 126 ARG A N 1
ATOM 1021 C CA . ARG A 1 126 ? 9.466 0.881 20.509 1.00 52.44 126 ARG A CA 1
ATOM 1022 C C . ARG A 1 126 ? 8.565 0.104 21.475 1.00 52.44 126 ARG A C 1
ATOM 1024 O O . ARG A 1 126 ? 8.883 0.009 22.658 1.00 52.44 126 ARG A O 1
ATOM 1031 N N . LEU A 1 127 ? 7.518 -0.540 20.958 1.00 51.16 127 LEU A N 1
ATOM 1032 C CA . LEU A 1 127 ? 6.588 -1.358 21.744 1.00 51.16 127 LEU A CA 1
ATOM 1033 C C . LEU A 1 127 ? 7.242 -2.579 22.402 1.00 51.16 127 LEU A C 1
ATOM 1035 O O . LEU A 1 127 ? 6.897 -2.922 23.530 1.00 51.16 127 LEU A O 1
ATOM 1039 N N . MET A 1 128 ? 8.193 -3.223 21.725 1.00 47.44 128 MET A N 1
ATOM 1040 C CA . MET A 1 128 ? 8.952 -4.347 22.281 1.00 47.44 128 MET A CA 1
ATOM 1041 C C . MET A 1 128 ? 9.960 -3.894 23.352 1.00 47.44 128 MET A C 1
ATOM 1043 O O . MET A 1 128 ? 10.227 -4.642 24.291 1.00 47.44 128 MET A O 1
ATOM 1047 N N . SER A 1 129 ? 10.495 -2.671 23.256 1.00 51.53 129 SER A N 1
ATOM 1048 C CA . SER A 1 129 ? 11.404 -2.110 24.267 1.00 51.53 129 SER A CA 1
ATOM 1049 C C . SER A 1 129 ? 10.689 -1.658 25.550 1.00 51.53 129 SER A C 1
ATOM 1051 O O . SER A 1 129 ? 11.174 -1.952 26.638 1.00 51.53 129 SER A O 1
ATOM 1053 N N . GLU A 1 130 ? 9.492 -1.062 25.456 1.00 48.78 130 GLU A N 1
ATOM 1054 C CA . GLU A 1 130 ? 8.684 -0.657 26.628 1.00 48.78 130 GLU A CA 1
ATOM 1055 C C . GLU A 1 130 ? 8.051 -1.845 27.389 1.00 48.78 130 GLU A C 1
ATOM 1057 O O . GLU A 1 130 ? 7.480 -1.664 28.462 1.00 48.78 130 GLU A O 1
ATOM 1062 N N . GLY A 1 131 ? 8.163 -3.071 26.861 1.00 44.31 131 GLY A N 1
ATOM 1063 C CA . GLY A 1 131 ? 7.727 -4.311 27.515 1.00 44.31 131 GLY A CA 1
ATOM 1064 C C . GLY A 1 131 ? 8.825 -5.083 28.258 1.00 44.31 131 GLY A C 1
ATOM 1065 O O . GLY A 1 131 ? 8.539 -6.171 28.754 1.00 44.31 131 GLY A O 1
ATOM 1066 N N . THR A 1 132 ? 10.060 -4.564 28.329 1.00 42.69 132 THR A N 1
ATOM 1067 C CA . THR A 1 132 ? 11.212 -5.270 28.938 1.00 42.69 132 THR A CA 1
ATOM 1068 C C . THR A 1 132 ? 11.856 -4.505 30.103 1.00 42.69 132 THR A C 1
ATOM 1070 O O . THR A 1 132 ? 13.053 -4.620 30.340 1.00 42.69 132 THR A O 1
ATOM 1073 N N . GLU A 1 133 ? 11.071 -3.756 30.878 1.00 44.22 133 GLU A N 1
ATOM 1074 C CA . GLU A 1 133 ? 11.484 -3.361 32.232 1.00 44.22 133 GLU A CA 1
ATOM 1075 C C . GLU A 1 133 ? 10.535 -3.983 33.263 1.00 44.22 133 GLU A C 1
ATOM 1077 O O . GLU A 1 133 ? 9.459 -3.459 33.556 1.00 44.22 133 GLU A O 1
ATOM 1082 N N . ALA A 1 134 ? 10.951 -5.139 33.786 1.00 36.50 134 ALA A N 1
ATOM 1083 C CA . ALA A 1 134 ? 10.532 -5.708 35.063 1.00 36.50 134 ALA A CA 1
ATOM 1084 C C . ALA A 1 134 ? 11.757 -6.334 35.741 1.00 36.50 134 ALA A C 1
ATOM 1086 O O . ALA A 1 134 ? 12.516 -7.036 35.033 1.00 36.50 134 ALA A O 1
#

Radius of gyration: 16.03 Å; chains: 1; bounding box: 30×32×54 Å

pLDDT: mean 74.27, std 17.98, range [30.91, 96.19]

Foldseek 3Di:
DCLQADFDWDDKDDKWAWAFDWDADPVRQIATPDAIDTDRPHPKIWIWTWGATPVGATEIEIEIDDPVDVSVNANNVLRCCVDPVCVVVVVVQGQEYEYEDDYDQVSNPPDPVRYDYDYPVVVVVVNVVVPPDD

Sequence (134 aa):
MAVAALPRVQHIAAPRGFVAEFERDSEGRLQLKGRLKQDSAGPFWFRTVTGTTPEGRKTLVVWRKLTGEPEQDNLVLEEWFKTKQAYSVRDTEFDLIYVNGDNTPGELRVDPETWEVRSIEEDFHRLMSEGTEA

Secondary structure (DSSP, 8-state):
-------EEEEEPPPEEEE--EEE-TT--EEESS--EE-TT-SEEEEEEEEE-TT--EEEEEEE---S-HHHHHHHHHHHHHSTTSHHHHHT--SEEEESS---TTTS-S-TTT-EEEEHHHHHHHHHHTT---